Protein AF-A0A371JLS6-F1 (afdb_monomer_lite)

Secondary structure (DSSP, 8-state):
--SSSSHHHHHHHHHHHHHHHHHHHHHHHHHHHHHHHHHHHHHHHHHTTTSSTT--HHHHHHHHHHHHHHHHHHHHHHHHHHHHH-

pLDDT: mean 81.39, std 11.89, range [48.56, 94.06]

Structure (mmCIF, N/CA/C/O backbone):
data_AF-A0A371JLS6-F1
#
_entry.id   AF-A0A371JLS6-F1
#
loop_
_atom_site.group_PDB
_atom_site.id
_atom_site.type_symbol
_atom_site.label_atom_id
_atom_site.label_alt_id
_atom_site.label_comp_id
_atom_site.label_asym_id
_atom_s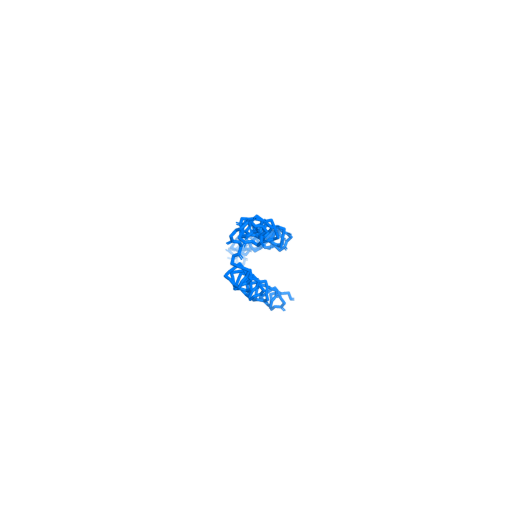ite.label_entity_id
_atom_site.label_seq_id
_atom_site.pdbx_PDB_ins_code
_atom_site.Cartn_x
_atom_site.Cartn_y
_atom_site.Cartn_z
_atom_site.occupancy
_atom_site.B_iso_or_equiv
_atom_site.auth_seq_id
_atom_site.auth_comp_id
_atom_site.auth_asym_id
_atom_site.auth_atom_id
_atom_site.pdbx_PDB_model_num
ATOM 1 N N . MET A 1 1 ? -21.337 13.189 48.192 1.00 48.56 1 MET A N 1
ATOM 2 C CA . MET A 1 1 ? -20.991 14.069 47.053 1.00 48.56 1 MET A CA 1
ATOM 3 C C . MET A 1 1 ? -19.543 13.819 46.628 1.00 48.56 1 MET A C 1
ATOM 5 O O . MET A 1 1 ? -18.681 14.621 46.941 1.00 48.56 1 MET A O 1
ATOM 9 N N . SER A 1 2 ? -19.244 12.684 45.985 1.00 56.28 2 SER A N 1
ATOM 10 C CA . SER A 1 2 ? -17.880 12.386 45.489 1.00 56.28 2 SER A CA 1
ATOM 11 C C . SER A 1 2 ? -17.881 11.420 44.290 1.00 56.28 2 SER A C 1
ATOM 13 O O . SER A 1 2 ? -16.971 10.615 44.139 1.00 56.28 2 SER A O 1
ATOM 15 N N . LEU A 1 3 ? -18.927 11.465 43.456 1.00 57.56 3 LEU A N 1
ATOM 16 C CA . LEU A 1 3 ? -19.058 10.610 42.263 1.00 57.56 3 LEU A CA 1
ATOM 17 C C . LEU A 1 3 ? -19.138 11.419 40.952 1.00 57.56 3 LEU A C 1
ATOM 19 O O . LEU A 1 3 ? -19.089 10.855 39.869 1.00 57.56 3 LEU A O 1
ATOM 23 N N . LEU A 1 4 ? -19.221 12.752 41.034 1.00 60.12 4 LEU A N 1
ATOM 24 C CA . LEU A 1 4 ? -19.408 13.641 39.878 1.00 60.12 4 LEU A CA 1
ATOM 25 C C . LEU A 1 4 ? -18.105 14.222 39.305 1.00 60.12 4 LEU A C 1
ATOM 27 O O . LEU A 1 4 ? -18.142 14.890 38.279 1.00 60.12 4 LEU A O 1
ATOM 31 N N . THR A 1 5 ? -16.953 13.967 39.925 1.00 61.12 5 THR A N 1
ATOM 32 C CA . THR A 1 5 ? -15.662 14.541 39.503 1.00 61.12 5 THR A CA 1
ATOM 33 C C . THR A 1 5 ? -14.838 13.634 38.582 1.00 61.12 5 THR A C 1
ATOM 35 O O . THR A 1 5 ? -13.828 14.086 38.056 1.00 61.12 5 THR A O 1
ATOM 38 N N . VAL A 1 6 ? -15.262 12.385 38.337 1.00 58.97 6 VAL A N 1
ATOM 39 C CA . VAL A 1 6 ? -14.514 11.399 37.516 1.00 58.97 6 VAL A CA 1
ATOM 40 C C . VAL A 1 6 ? -15.007 11.328 36.056 1.00 58.97 6 VAL A C 1
ATOM 42 O O . VAL A 1 6 ? -14.293 10.862 35.175 1.00 58.97 6 VAL A O 1
ATOM 45 N N . LEU A 1 7 ? -16.190 11.873 35.757 1.00 57.81 7 LEU A N 1
ATOM 46 C CA . LEU A 1 7 ? -16.805 11.815 34.423 1.00 57.81 7 LEU A CA 1
ATOM 47 C C . LEU A 1 7 ? -16.105 12.626 33.305 1.00 57.81 7 LEU A C 1
ATOM 49 O O . LEU A 1 7 ? -16.070 12.119 32.181 1.00 57.81 7 LEU A O 1
ATOM 53 N N . PRO A 1 8 ? -15.537 13.835 33.527 1.00 60.25 8 PRO A N 1
ATOM 54 C CA . PRO A 1 8 ? -15.001 14.618 32.410 1.00 60.25 8 PRO A CA 1
ATOM 55 C C . PRO A 1 8 ? -13.736 13.995 31.801 1.00 60.25 8 PRO A C 1
ATOM 57 O O . PRO A 1 8 ? -13.516 14.130 30.601 1.00 60.25 8 PRO A O 1
ATOM 60 N N . LEU A 1 9 ? -12.944 13.253 32.588 1.00 58.88 9 LEU A N 1
ATOM 61 C CA . LEU A 1 9 ? -11.738 12.586 32.087 1.00 58.88 9 LEU A CA 1
ATOM 62 C C . LEU A 1 9 ? -12.072 11.422 31.138 1.00 58.88 9 LEU A C 1
ATOM 64 O O . LEU A 1 9 ? -11.418 11.266 30.112 1.00 58.88 9 LEU A O 1
ATOM 68 N N . GLN A 1 10 ? -13.102 10.625 31.443 1.00 60.69 10 GLN A N 1
ATOM 69 C CA . GLN A 1 10 ? -13.504 9.490 30.600 1.00 60.69 10 GLN A CA 1
ATOM 70 C C . GLN A 1 10 ? -14.141 9.934 29.277 1.00 60.69 10 GLN A C 1
ATOM 72 O O . GLN A 1 10 ? -13.881 9.316 28.250 1.00 60.69 10 GLN A O 1
ATOM 77 N N . ALA A 1 11 ? -14.920 11.023 29.274 1.00 60.25 11 ALA A N 1
ATOM 78 C CA . ALA A 1 11 ? -15.501 11.574 28.045 1.00 60.25 11 ALA A CA 1
ATOM 79 C C . ALA A 1 11 ? -14.432 12.156 27.099 1.00 60.25 11 ALA A C 1
ATOM 81 O O . ALA A 1 11 ? -14.549 12.045 25.882 1.00 60.25 11 ALA A O 1
ATOM 82 N N . GLN A 1 12 ? -13.369 12.746 27.655 1.00 61.53 12 GLN A N 1
ATOM 83 C CA . GLN A 1 12 ? -12.271 13.305 26.866 1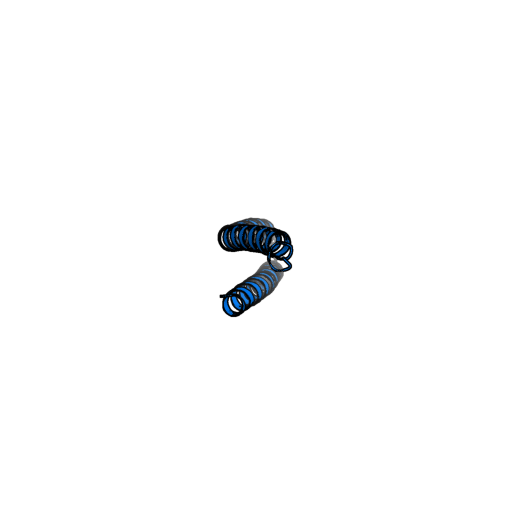.00 61.53 12 GLN A CA 1
ATOM 84 C C . GLN A 1 12 ? -11.339 12.218 26.305 1.00 61.53 12 GLN A C 1
ATOM 86 O O . GLN A 1 12 ? -10.844 12.365 25.193 1.00 61.53 12 GLN A O 1
ATOM 91 N N . ILE A 1 13 ? -11.136 11.116 27.037 1.00 68.06 13 ILE A N 1
ATOM 92 C CA . ILE A 1 13 ? -10.383 9.950 26.548 1.00 68.06 13 ILE A CA 1
ATOM 93 C C . ILE A 1 13 ? -11.167 9.217 25.449 1.00 68.06 13 ILE A C 1
ATOM 95 O O . ILE A 1 13 ? -10.585 8.921 24.410 1.00 68.06 13 ILE A O 1
ATOM 99 N N . GLY A 1 14 ? -12.479 9.011 25.625 1.00 77.94 14 GLY A N 1
ATOM 100 C CA . GLY A 1 14 ? -13.332 8.390 24.602 1.00 77.94 14 GLY A CA 1
ATOM 101 C C . GLY A 1 14 ? -13.353 9.175 23.287 1.00 77.94 14 GLY A C 1
ATOM 102 O O . GLY A 1 14 ? -13.173 8.597 22.224 1.00 77.94 14 GLY A O 1
ATOM 103 N N . GLY A 1 15 ? -13.436 10.510 23.348 1.00 84.12 15 GLY A N 1
ATOM 104 C CA . GLY A 1 15 ? -13.377 11.337 22.135 1.00 84.12 15 GLY A CA 1
ATOM 105 C C . GLY A 1 15 ? -12.036 11.267 21.386 1.00 84.12 15 GLY A C 1
ATOM 106 O O . GLY A 1 15 ? -12.004 11.397 20.161 1.00 84.12 15 GLY A O 1
ATOM 107 N N . ILE A 1 16 ? -10.921 11.044 22.094 1.00 85.06 16 ILE A N 1
ATOM 108 C CA . ILE A 1 16 ? -9.604 10.831 21.469 1.00 85.06 16 ILE A CA 1
ATOM 109 C C . ILE A 1 16 ? -9.531 9.435 20.847 1.00 85.06 16 ILE A C 1
ATOM 111 O O . ILE A 1 16 ? -9.033 9.306 19.732 1.00 85.06 16 ILE A O 1
ATOM 115 N N . GLU A 1 17 ? -10.033 8.409 21.535 1.00 86.94 17 GLU A N 1
ATOM 116 C CA . GLU A 1 17 ? -10.096 7.037 21.018 1.00 86.94 17 GLU A CA 1
ATOM 117 C C . GLU A 1 17 ? -10.901 6.967 19.713 1.00 86.94 17 GLU A C 1
ATOM 119 O O . GLU A 1 17 ? -10.402 6.441 18.718 1.00 86.94 17 GLU A O 1
ATOM 124 N N . ASP A 1 18 ? -12.073 7.604 19.671 1.00 88.69 18 ASP A N 1
ATOM 125 C CA . ASP A 1 18 ? -12.908 7.690 18.467 1.00 88.69 18 ASP A CA 1
ATOM 126 C C . ASP A 1 18 ? -12.178 8.397 17.313 1.00 88.69 18 ASP A C 1
ATOM 128 O O . ASP A 1 18 ? -12.168 7.908 16.182 1.00 88.69 18 ASP A O 1
ATOM 132 N N . SER A 1 19 ? -11.486 9.505 17.605 1.00 90.12 19 SER A N 1
ATOM 133 C CA . SER A 1 19 ? -10.699 10.243 16.604 1.00 90.12 19 SER A CA 1
ATOM 134 C C . SER A 1 19 ? -9.529 9.411 16.061 1.00 90.12 19 SER A C 1
ATOM 136 O O . SER A 1 19 ? -9.225 9.446 14.869 1.00 90.12 19 SER A O 1
ATOM 138 N N . VAL A 1 20 ? -8.849 8.654 16.928 1.00 88.56 20 VAL A N 1
ATOM 139 C CA . VAL A 1 20 ? -7.752 7.758 16.535 1.00 88.56 20 VAL A CA 1
ATOM 140 C C . VAL A 1 20 ? -8.277 6.612 15.671 1.00 88.56 20 VAL A C 1
ATOM 142 O O . VAL A 1 20 ? -7.635 6.269 14.677 1.00 88.56 20 VAL A O 1
ATOM 145 N N . ASN A 1 21 ? -9.444 6.059 16.001 1.00 89.19 21 ASN A N 1
ATOM 146 C CA . ASN A 1 21 ? -10.084 5.005 15.219 1.00 89.19 21 ASN A CA 1
ATOM 147 C C . ASN A 1 21 ? -10.492 5.501 13.823 1.00 89.19 21 ASN A C 1
ATOM 149 O O . ASN A 1 21 ? -10.163 4.849 12.835 1.00 89.19 21 ASN A O 1
ATOM 153 N N . GLU A 1 22 ? -11.089 6.692 13.710 1.00 92.12 22 GLU A N 1
ATOM 154 C CA . GLU A 1 22 ? -11.459 7.287 12.417 1.00 92.12 22 GLU A CA 1
ATOM 155 C C . GLU A 1 22 ? -10.233 7.543 11.519 1.00 92.12 22 GLU A C 1
ATOM 157 O O . GLU A 1 22 ? -10.237 7.240 10.318 1.00 92.12 22 GLU A O 1
ATOM 162 N N . ILE A 1 23 ? -9.138 8.045 12.103 1.00 90.88 23 ILE A N 1
ATOM 163 C CA . ILE A 1 23 ? -7.864 8.223 11.391 1.00 90.88 23 ILE A CA 1
ATOM 164 C C . ILE A 1 23 ? -7.291 6.865 10.970 1.00 90.88 23 ILE A C 1
ATOM 166 O O . ILE A 1 23 ? -6.841 6.717 9.833 1.00 90.88 23 ILE A O 1
ATOM 170 N N . SER A 1 24 ? -7.311 5.871 11.861 1.00 89.69 24 SER A N 1
ATOM 171 C CA . SER A 1 24 ? -6.840 4.511 11.579 1.00 89.69 24 SER A CA 1
ATOM 172 C C . SER A 1 24 ? -7.596 3.903 10.398 1.00 89.69 24 SER A C 1
ATOM 174 O O . SER A 1 24 ? -6.973 3.423 9.450 1.00 89.69 24 SER A O 1
ATOM 176 N N . ASP A 1 25 ? -8.924 4.009 10.384 1.00 91.62 25 ASP A N 1
ATOM 177 C CA . ASP A 1 25 ? -9.765 3.504 9.298 1.00 91.62 25 ASP A CA 1
ATOM 178 C C . ASP A 1 25 ? -9.517 4.243 7.982 1.00 91.62 25 ASP A C 1
ATOM 180 O O . ASP A 1 25 ? -9.371 3.617 6.927 1.00 91.62 25 ASP A O 1
ATOM 184 N N . THR A 1 26 ? -9.339 5.562 8.040 1.00 94.00 26 THR A N 1
ATOM 185 C CA . THR A 1 26 ? -8.947 6.360 6.872 1.00 94.00 26 THR A CA 1
ATOM 186 C C . THR A 1 26 ? -7.600 5.897 6.301 1.00 94.00 26 THR A C 1
ATOM 188 O O . THR A 1 26 ? -7.462 5.698 5.090 1.00 94.00 26 THR A O 1
ATOM 191 N N . ILE A 1 27 ? -6.600 5.667 7.159 1.00 90.81 27 ILE A N 1
ATOM 192 C CA . ILE A 1 27 ? -5.277 5.177 6.748 1.00 90.81 27 ILE A CA 1
ATOM 193 C C . ILE A 1 27 ? -5.385 3.779 6.131 1.00 90.81 27 ILE A C 1
ATOM 195 O O . ILE A 1 27 ? -4.765 3.534 5.096 1.00 90.81 27 ILE A O 1
ATOM 199 N N . ARG A 1 28 ? -6.182 2.874 6.712 1.00 89.69 28 ARG A N 1
ATOM 200 C CA . ARG A 1 28 ? -6.389 1.508 6.195 1.00 89.69 28 ARG A CA 1
ATOM 201 C C . ARG A 1 28 ? -6.923 1.505 4.762 1.00 89.69 28 ARG A C 1
ATOM 203 O O . ARG A 1 28 ? -6.511 0.661 3.969 1.00 89.69 28 ARG A O 1
ATOM 210 N N . VAL A 1 29 ? -7.783 2.462 4.412 1.00 91.12 29 VAL A N 1
ATOM 211 C CA . VAL A 1 29 ? -8.327 2.616 3.052 1.00 91.12 29 VAL A CA 1
ATOM 212 C C . VAL A 1 29 ? -7.309 3.244 2.095 1.00 91.12 29 VAL A C 1
ATOM 214 O O . VAL A 1 29 ? -7.154 2.787 0.962 1.00 91.12 29 VAL A O 1
ATOM 217 N N . ILE A 1 30 ? -6.599 4.289 2.529 1.00 93.06 30 ILE A N 1
ATOM 218 C CA . ILE A 1 30 ? -5.734 5.090 1.648 1.00 93.06 30 ILE A CA 1
ATOM 219 C C . ILE A 1 30 ? -4.356 4.447 1.428 1.00 93.06 30 ILE A C 1
ATOM 221 O O . ILE A 1 30 ? -3.793 4.547 0.334 1.00 93.06 30 ILE A O 1
ATOM 225 N N . PHE A 1 31 ? -3.795 3.782 2.439 1.00 91.62 31 PHE A N 1
ATOM 226 C CA . PHE A 1 31 ? -2.428 3.258 2.402 1.00 91.62 31 PHE A CA 1
ATOM 227 C C . PHE A 1 31 ? -2.157 2.310 1.217 1.00 91.62 31 PHE A C 1
ATOM 229 O O . PHE A 1 31 ? -1.177 2.544 0.502 1.00 91.62 31 PHE A O 1
ATOM 236 N N . PRO A 1 32 ? -3.012 1.307 0.920 1.00 89.19 32 PRO A N 1
ATOM 237 C CA . PRO A 1 32 ? -2.806 0.430 -0.234 1.00 89.19 32 PRO A CA 1
ATOM 238 C C . PRO A 1 32 ? -2.793 1.188 -1.568 1.00 89.19 32 PRO A C 1
ATOM 240 O O . PRO A 1 32 ? -2.028 0.843 -2.468 1.00 89.19 32 PRO A O 1
ATOM 243 N N . ILE A 1 33 ? -3.601 2.248 -1.687 1.00 92.50 33 ILE A N 1
ATOM 244 C CA . ILE A 1 33 ? -3.701 3.071 -2.899 1.00 92.50 33 ILE A CA 1
ATOM 245 C C . ILE A 1 33 ? -2.397 3.845 -3.112 1.00 92.50 33 ILE A C 1
ATOM 247 O O . ILE A 1 33 ? -1.811 3.782 -4.193 1.00 92.50 33 ILE A O 1
ATOM 251 N N . ILE A 1 34 ? -1.906 4.533 -2.075 1.00 92.25 34 ILE A N 1
ATOM 252 C CA . ILE A 1 34 ? -0.638 5.275 -2.139 1.00 92.25 34 ILE A CA 1
ATOM 253 C C . ILE A 1 34 ? 0.518 4.326 -2.463 1.00 92.25 34 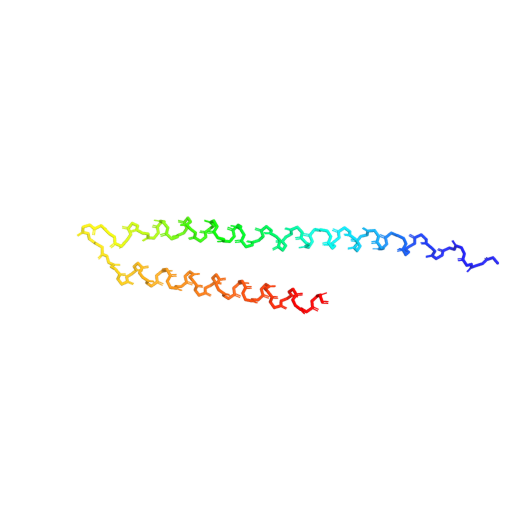ILE A C 1
ATOM 255 O O . ILE A 1 34 ? 1.338 4.622 -3.335 1.00 92.25 34 ILE A O 1
ATOM 259 N N . LEU A 1 35 ? 0.568 3.167 -1.804 1.00 90.19 35 LEU A N 1
ATOM 260 C CA . LEU A 1 35 ? 1.614 2.173 -2.024 1.00 90.19 35 LEU A CA 1
ATOM 261 C C . LEU A 1 35 ? 1.584 1.630 -3.461 1.00 90.19 35 LEU A C 1
ATOM 263 O O . LEU A 1 35 ? 2.638 1.505 -4.084 1.00 90.19 35 LEU A O 1
ATOM 267 N N . GLY A 1 36 ? 0.395 1.401 -4.025 1.00 89.88 36 GLY A N 1
ATOM 268 C CA . GLY A 1 36 ? 0.219 1.023 -5.428 1.00 89.88 36 GLY A CA 1
ATOM 269 C C . GLY A 1 36 ? 0.703 2.093 -6.412 1.00 89.88 36 GLY A C 1
ATOM 270 O O . GLY A 1 36 ? 1.394 1.772 -7.378 1.00 89.88 36 GLY A O 1
ATOM 271 N N . VAL A 1 37 ? 0.411 3.371 -6.154 1.00 94.00 37 VAL A N 1
ATOM 272 C CA . VAL A 1 37 ? 0.872 4.486 -7.001 1.00 94.00 37 VAL A CA 1
ATOM 273 C C . VAL A 1 37 ? 2.394 4.632 -6.946 1.00 94.00 37 VAL A C 1
ATOM 275 O O . VAL A 1 37 ? 3.036 4.736 -7.992 1.00 94.00 37 VAL A O 1
ATOM 278 N N . ILE A 1 38 ? 2.992 4.586 -5.752 1.00 90.44 38 ILE A N 1
ATOM 279 C CA . ILE A 1 38 ? 4.452 4.638 -5.587 1.00 90.44 38 ILE A CA 1
ATOM 280 C C . ILE A 1 38 ? 5.110 3.443 -6.286 1.00 90.44 38 ILE A C 1
ATOM 282 O O . ILE A 1 38 ? 6.117 3.615 -6.975 1.00 90.44 38 ILE A O 1
ATOM 286 N N . PHE A 1 39 ? 4.527 2.247 -6.160 1.00 88.62 39 PHE A N 1
ATOM 287 C CA . PHE A 1 39 ? 4.997 1.053 -6.855 1.00 88.62 39 PHE A CA 1
ATOM 288 C C . PHE A 1 39 ? 4.952 1.216 -8.371 1.00 88.62 39 PHE A C 1
ATOM 290 O O . PHE A 1 39 ? 5.939 0.923 -9.040 1.00 88.62 39 PHE A O 1
ATOM 297 N N . LEU A 1 40 ? 3.846 1.724 -8.916 1.00 89.12 40 LEU A N 1
ATOM 298 C CA . LEU A 1 40 ? 3.695 1.939 -10.351 1.00 89.12 40 LEU A CA 1
ATOM 299 C C . LEU A 1 40 ? 4.722 2.944 -10.879 1.00 89.12 40 LEU A C 1
ATOM 301 O O . LEU A 1 40 ? 5.399 2.672 -11.868 1.00 89.12 40 LEU A O 1
ATOM 305 N N . ILE A 1 41 ? 4.884 4.077 -10.194 1.00 90.19 41 ILE A N 1
ATOM 306 C CA . ILE A 1 41 ? 5.874 5.095 -10.554 1.00 90.19 41 ILE A CA 1
ATOM 307 C C . ILE A 1 41 ? 7.287 4.497 -10.498 1.00 90.19 41 ILE A C 1
ATOM 309 O O . ILE A 1 41 ? 8.042 4.604 -11.465 1.00 90.19 41 ILE A O 1
ATOM 313 N N . GLY A 1 42 ? 7.632 3.805 -9.409 1.00 86.12 42 GLY A N 1
ATOM 314 C CA . GLY A 1 42 ? 8.921 3.131 -9.256 1.00 86.12 42 GLY A CA 1
ATOM 315 C C . GLY A 1 42 ? 9.170 2.080 -10.340 1.00 86.12 42 GLY A C 1
ATOM 316 O O . GLY A 1 42 ? 10.269 2.008 -10.892 1.00 86.12 42 GLY A O 1
ATOM 317 N N . PHE A 1 43 ? 8.152 1.300 -10.702 1.00 84.50 43 PHE A N 1
ATOM 318 C CA . PHE A 1 43 ? 8.227 0.311 -11.772 1.00 84.50 43 PHE A CA 1
ATOM 319 C C . PHE A 1 43 ? 8.491 0.969 -13.131 1.00 84.50 43 PHE A C 1
ATOM 321 O O . PHE A 1 43 ? 9.412 0.556 -13.834 1.00 84.50 43 PHE A O 1
ATOM 328 N N . LEU A 1 44 ? 7.756 2.031 -13.476 1.00 86.06 44 LEU A N 1
ATOM 329 C CA . LEU A 1 44 ? 7.930 2.760 -14.736 1.00 86.06 44 LEU A CA 1
ATOM 330 C C . LEU A 1 44 ? 9.314 3.415 -14.847 1.00 86.06 44 LEU A C 1
ATOM 332 O O . LEU A 1 44 ? 9.943 3.330 -15.900 1.00 86.06 44 LEU A O 1
ATOM 336 N N . PHE A 1 45 ? 9.846 3.985 -13.761 1.00 83.31 45 PHE A N 1
ATOM 337 C CA . PHE A 1 45 ? 11.219 4.506 -13.746 1.00 83.31 45 PHE A CA 1
ATOM 338 C C . PHE A 1 45 ? 12.276 3.413 -13.955 1.00 83.31 45 PHE A C 1
ATOM 340 O O . PHE A 1 45 ? 13.311 3.664 -14.571 1.00 83.31 45 PHE A O 1
ATOM 347 N N . ASN A 1 46 ? 12.024 2.188 -13.488 1.00 79.19 46 ASN A N 1
ATOM 348 C CA . ASN A 1 46 ? 12.905 1.048 -13.749 1.00 79.19 46 ASN A CA 1
ATOM 349 C C . ASN A 1 46 ? 12.683 0.432 -15.141 1.00 79.19 46 ASN A C 1
ATOM 351 O O . ASN A 1 46 ? 13.589 -0.223 -15.657 1.00 79.19 46 ASN A O 1
ATOM 355 N N . ALA A 1 47 ? 11.537 0.682 -15.783 1.00 76.44 47 ALA A N 1
ATOM 356 C CA . ALA A 1 47 ? 11.221 0.134 -17.097 1.00 76.44 47 ALA A CA 1
ATOM 357 C C . ALA A 1 47 ? 12.110 0.665 -18.225 1.00 76.44 47 ALA A C 1
ATOM 359 O O . ALA A 1 47 ? 12.406 -0.066 -19.172 1.00 76.44 47 ALA A O 1
ATOM 360 N N . GLY A 1 48 ? 12.651 1.876 -18.071 1.00 69.88 48 GLY A N 1
ATOM 361 C CA . GLY A 1 48 ? 13.685 2.403 -18.965 1.00 69.88 48 GLY A CA 1
ATOM 362 C C . GLY A 1 48 ? 14.958 1.541 -19.020 1.00 69.88 48 GLY A C 1
ATOM 363 O O . GLY A 1 48 ? 15.681 1.585 -20.011 1.00 69.88 48 GLY A O 1
ATOM 364 N N . HIS A 1 49 ? 15.224 0.709 -18.004 1.00 69.88 49 HIS A N 1
ATOM 365 C CA . HIS A 1 49 ? 16.338 -0.246 -18.010 1.00 69.88 49 HIS A CA 1
ATOM 366 C C . HIS A 1 49 ? 16.000 -1.608 -18.643 1.00 69.88 49 HIS A C 1
ATOM 368 O O . HIS A 1 49 ? 16.917 -2.401 -18.850 1.00 69.88 49 HIS A O 1
ATOM 374 N N . PHE A 1 50 ? 14.727 -1.885 -18.965 1.00 69.50 50 PHE A N 1
ATOM 375 C CA . PHE A 1 50 ? 14.284 -3.155 -19.561 1.00 69.50 50 PHE A CA 1
ATOM 376 C C . PHE A 1 50 ? 14.292 -3.174 -21.089 1.00 69.50 50 PHE A C 1
ATOM 378 O O . PHE A 1 50 ? 14.570 -4.218 -21.666 1.00 69.50 50 PHE A O 1
ATOM 385 N N . PHE A 1 51 ? 13.965 -2.053 -21.737 1.00 70.25 51 PHE A N 1
ATOM 386 C CA . PHE A 1 51 ? 13.595 -2.047 -23.161 1.00 70.25 51 PHE A CA 1
ATOM 387 C C . PHE A 1 51 ? 14.468 -1.144 -24.053 1.00 70.25 51 PHE A C 1
ATOM 389 O O . PHE A 1 51 ? 14.136 -0.928 -25.213 1.00 70.25 51 PHE A O 1
ATOM 396 N N . GLY A 1 52 ? 15.571 -0.595 -23.534 1.00 71.25 52 GLY A N 1
ATOM 397 C CA . GLY A 1 52 ? 16.513 0.215 -24.319 1.00 71.25 52 GLY A CA 1
ATOM 398 C C . GLY A 1 52 ? 17.497 -0.608 -25.166 1.00 71.25 52 GLY A C 1
ATOM 399 O O . GLY A 1 52 ? 17.768 -1.767 -24.876 1.00 71.25 52 GLY A O 1
ATOM 400 N N . GLU A 1 53 ? 18.115 0.024 -26.166 1.00 66.94 53 GLU A N 1
ATOM 401 C CA . GLU A 1 53 ? 19.099 -0.587 -27.089 1.00 66.94 53 GLU A CA 1
ATOM 402 C C . GLU A 1 53 ? 20.383 -1.105 -26.384 1.00 66.94 53 GLU A C 1
ATOM 404 O O . GLU A 1 53 ? 21.136 -1.889 -26.948 1.00 66.94 53 GLU A O 1
ATOM 409 N N . ASN A 1 54 ? 20.588 -0.730 -25.110 1.00 68.56 54 ASN A N 1
ATOM 410 C CA . ASN A 1 54 ? 21.618 -1.243 -24.189 1.00 68.56 54 ASN A CA 1
ATOM 411 C C . ASN A 1 54 ? 21.005 -1.851 -22.903 1.00 68.56 54 ASN A C 1
ATOM 413 O O . ASN A 1 54 ? 21.556 -1.698 -21.810 1.00 68.56 54 ASN A O 1
ATOM 417 N N . ALA A 1 55 ? 19.812 -2.446 -22.985 1.00 71.69 55 ALA A N 1
ATOM 418 C CA . ALA A 1 55 ? 19.080 -2.917 -21.811 1.00 71.69 55 ALA A CA 1
ATOM 419 C C . ALA A 1 55 ? 19.809 -4.050 -21.071 1.00 71.69 55 ALA A C 1
ATOM 421 O O . ALA A 1 55 ? 19.902 -5.184 -21.539 1.00 71.69 55 ALA A O 1
ATOM 422 N N . ASP A 1 56 ? 20.253 -3.753 -19.850 1.00 77.81 56 ASP A N 1
ATOM 423 C CA . ASP A 1 56 ? 20.704 -4.755 -18.891 1.00 77.81 56 ASP A CA 1
ATOM 424 C C . ASP A 1 56 ? 19.491 -5.293 -18.120 1.00 77.81 56 ASP A C 1
ATOM 426 O O . ASP A 1 56 ? 19.157 -4.862 -17.008 1.00 77.81 56 ASP A O 1
ATOM 430 N N . MET A 1 57 ? 18.809 -6.250 -18.752 1.00 80.69 57 MET A N 1
ATOM 431 C CA . MET A 1 57 ? 17.597 -6.878 -18.225 1.00 80.69 57 MET A CA 1
ATOM 432 C C . MET A 1 57 ? 17.823 -7.476 -16.831 1.00 80.69 57 MET A C 1
ATOM 434 O O . MET A 1 57 ? 16.953 -7.385 -15.966 1.00 80.69 57 MET A O 1
ATOM 438 N N . LYS A 1 58 ? 19.013 -8.025 -16.56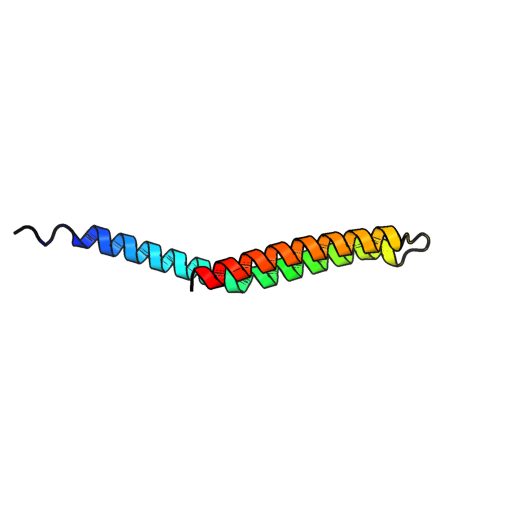0 1.00 85.00 58 LYS A N 1
ATOM 439 C CA . LYS A 1 58 ? 19.346 -8.609 -15.256 1.00 85.00 58 LYS A CA 1
ATOM 440 C C . LYS A 1 58 ? 19.346 -7.540 -14.163 1.00 85.00 58 LYS A C 1
ATOM 442 O O . LYS A 1 58 ? 18.779 -7.748 -13.085 1.00 85.00 58 LYS A O 1
ATOM 447 N N . ARG A 1 59 ? 19.934 -6.375 -14.443 1.00 82.06 59 ARG A N 1
ATOM 448 C CA . ARG A 1 59 ? 19.971 -5.237 -13.514 1.00 82.06 59 ARG A CA 1
ATOM 449 C C . ARG A 1 59 ? 18.591 -4.619 -13.292 1.00 82.06 59 ARG A C 1
ATOM 451 O O . ARG A 1 59 ? 18.259 -4.304 -12.149 1.00 82.06 59 ARG A O 1
ATOM 458 N N . GLY A 1 60 ? 17.780 -4.493 -14.343 1.00 81.44 60 GLY A N 1
ATOM 459 C CA . GLY A 1 60 ? 16.391 -4.037 -14.236 1.00 81.44 60 GLY A CA 1
ATOM 460 C C . GLY A 1 60 ? 15.534 -4.978 -13.383 1.00 81.44 60 GLY A C 1
ATOM 461 O O . GLY A 1 60 ? 14.866 -4.532 -12.448 1.00 81.44 60 GLY A O 1
ATOM 462 N N . ILE A 1 61 ? 15.611 -6.293 -13.640 1.00 85.81 61 ILE A N 1
ATOM 463 C CA . ILE A 1 61 ? 14.765 -7.293 -12.965 1.00 85.81 61 ILE A CA 1
ATOM 464 C C . ILE A 1 61 ? 15.120 -7.335 -11.480 1.00 85.81 61 ILE A C 1
ATOM 466 O O . ILE A 1 61 ? 14.232 -7.356 -10.633 1.00 85.81 61 ILE A O 1
ATOM 470 N N . THR A 1 62 ? 16.414 -7.283 -11.157 1.00 88.38 62 THR A N 1
ATOM 471 C CA . THR A 1 62 ? 16.891 -7.310 -9.768 1.00 88.38 62 THR A CA 1
ATOM 472 C C . THR A 1 62 ? 16.328 -6.137 -8.961 1.00 88.38 62 THR A C 1
ATOM 474 O O . THR A 1 62 ? 15.909 -6.319 -7.822 1.00 88.38 62 THR A O 1
ATOM 477 N N . ARG A 1 63 ? 16.253 -4.937 -9.549 1.00 85.62 63 ARG A N 1
ATOM 478 C CA . ARG A 1 63 ? 15.688 -3.756 -8.877 1.00 85.62 63 ARG A CA 1
ATOM 479 C C . ARG A 1 63 ? 14.192 -3.888 -8.626 1.00 85.62 63 ARG A C 1
ATOM 481 O O . ARG A 1 63 ? 13.743 -3.598 -7.521 1.00 85.62 63 ARG A O 1
ATOM 488 N N . VAL A 1 64 ? 13.438 -4.359 -9.620 1.00 85.69 64 VAL A N 1
ATOM 489 C CA . VAL A 1 64 ? 11.997 -4.607 -9.461 1.00 85.69 64 VAL A CA 1
ATOM 490 C C . VAL A 1 64 ? 11.749 -5.684 -8.409 1.00 85.69 64 VAL A C 1
ATOM 492 O O . VAL A 1 64 ? 10.909 -5.484 -7.541 1.00 85.69 64 VAL A O 1
ATOM 495 N N . LEU A 1 65 ? 12.512 -6.779 -8.420 1.00 88.75 65 LEU A N 1
ATOM 496 C CA . LEU A 1 65 ? 12.400 -7.843 -7.418 1.00 88.75 65 LEU A CA 1
ATOM 497 C C . LEU A 1 65 ? 12.632 -7.332 -5.996 1.00 88.75 65 LEU A C 1
ATOM 499 O O . LEU A 1 65 ? 11.846 -7.645 -5.106 1.00 88.75 65 LEU A O 1
ATOM 503 N N . VAL A 1 66 ? 13.671 -6.522 -5.781 1.00 90.00 66 VAL A N 1
ATOM 504 C CA . VAL A 1 66 ? 13.934 -5.907 -4.471 1.00 90.00 66 VAL A CA 1
ATOM 505 C C . VAL A 1 6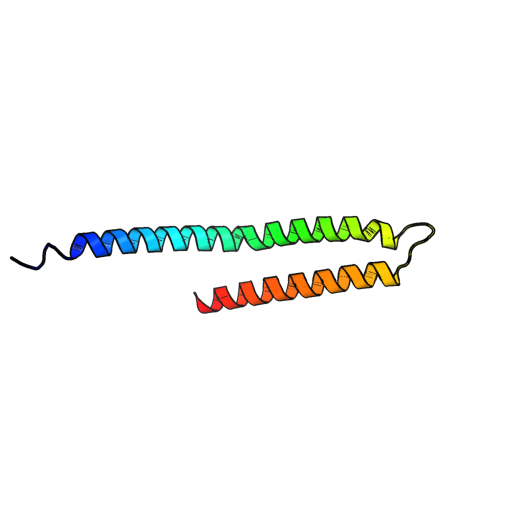6 ? 12.778 -4.994 -4.058 1.00 90.00 66 VAL A C 1
ATOM 507 O O . VAL A 1 66 ? 12.338 -5.045 -2.912 1.00 90.00 66 VAL A O 1
ATOM 510 N N . PHE A 1 67 ? 12.240 -4.203 -4.989 1.00 87.44 67 PHE A N 1
ATOM 511 C CA . PHE A 1 67 ? 11.113 -3.317 -4.711 1.00 87.44 67 PHE A CA 1
ATOM 512 C C . PHE A 1 67 ? 9.842 -4.093 -4.337 1.00 87.44 67 PHE A C 1
ATOM 514 O O . PHE A 1 67 ? 9.185 -3.759 -3.355 1.00 87.44 67 PHE A O 1
ATOM 521 N N . VAL A 1 68 ? 9.529 -5.166 -5.072 1.00 89.56 68 VAL A N 1
ATOM 522 C CA . VAL A 1 68 ? 8.404 -6.071 -4.787 1.00 89.56 68 VAL A CA 1
ATOM 523 C C . VAL A 1 68 ? 8.568 -6.735 -3.419 1.00 89.56 68 VAL A C 1
ATOM 525 O O . VAL A 1 68 ? 7.605 -6.793 -2.659 1.00 89.56 68 VAL A O 1
ATOM 528 N N . LEU A 1 69 ? 9.776 -7.190 -3.073 1.00 93.19 69 LEU A N 1
ATOM 529 C CA . LEU A 1 69 ? 10.072 -7.789 -1.767 1.00 93.19 69 LEU A CA 1
ATOM 530 C C . LEU A 1 69 ? 9.813 -6.812 -0.616 1.00 93.19 69 LEU A C 1
ATOM 532 O O . LEU A 1 69 ? 9.139 -7.166 0.349 1.00 93.19 69 LEU A O 1
ATOM 536 N N . ILE A 1 70 ? 10.315 -5.580 -0.731 1.00 92.06 70 ILE A N 1
ATOM 537 C CA . ILE A 1 70 ? 10.133 -4.547 0.296 1.00 92.06 70 ILE A CA 1
ATOM 538 C C . ILE A 1 70 ? 8.657 -4.155 0.399 1.00 92.06 70 ILE A C 1
ATOM 540 O O . ILE A 1 70 ? 8.105 -4.148 1.496 1.00 92.06 70 ILE A O 1
ATOM 544 N N . ALA A 1 71 ? 8.002 -3.875 -0.729 1.00 89.31 71 ALA A N 1
ATOM 545 C CA . ALA A 1 71 ? 6.587 -3.519 -0.761 1.00 89.31 71 ALA A CA 1
ATOM 546 C C . ALA A 1 71 ? 5.712 -4.631 -0.159 1.00 89.31 71 ALA A C 1
ATOM 548 O O . ALA A 1 71 ? 4.848 -4.352 0.668 1.00 89.31 71 ALA A O 1
ATOM 549 N N . GLY A 1 72 ? 5.983 -5.892 -0.506 1.00 91.50 72 GLY A N 1
ATOM 550 C CA . GLY A 1 72 ? 5.283 -7.052 0.040 1.00 91.50 72 GLY A CA 1
ATOM 551 C C . GLY A 1 72 ? 5.478 -7.212 1.548 1.00 91.50 72 GLY A C 1
ATOM 552 O O . GLY A 1 72 ? 4.503 -7.432 2.262 1.00 91.50 72 GLY A O 1
ATOM 553 N N . ALA A 1 73 ? 6.703 -7.040 2.054 1.00 94.06 73 ALA A N 1
ATOM 554 C CA . ALA A 1 73 ? 6.976 -7.085 3.490 1.00 94.06 73 ALA A CA 1
ATOM 555 C C . ALA A 1 73 ? 6.246 -5.964 4.246 1.00 94.06 73 ALA A C 1
ATOM 557 O O . ALA A 1 73 ? 5.628 -6.214 5.280 1.00 94.06 73 ALA A O 1
ATOM 558 N N . VAL A 1 74 ? 6.266 -4.744 3.705 1.00 91.38 74 VAL A N 1
ATOM 559 C CA . VAL A 1 74 ? 5.579 -3.587 4.289 1.00 91.38 74 VAL A CA 1
ATOM 560 C C . VAL A 1 74 ? 4.064 -3.813 4.331 1.00 91.38 74 VAL A C 1
ATOM 562 O O . VAL A 1 74 ? 3.458 -3.647 5.388 1.00 91.38 74 VAL A O 1
ATOM 565 N N . VAL A 1 75 ? 3.453 -4.247 3.223 1.00 90.56 75 VAL A N 1
ATOM 566 C CA . VAL A 1 75 ? 2.015 -4.566 3.167 1.00 90.56 75 VAL A CA 1
ATOM 567 C C . VAL A 1 75 ? 1.665 -5.720 4.110 1.00 90.56 75 VAL A C 1
ATOM 569 O O . VAL A 1 75 ? 0.651 -5.652 4.803 1.00 90.56 75 VAL A O 1
ATOM 572 N N . GLY A 1 76 ? 2.499 -6.760 4.179 1.00 91.25 76 GLY A N 1
ATOM 573 C CA . GLY A 1 76 ? 2.286 -7.917 5.049 1.00 91.25 76 GLY A CA 1
ATOM 574 C C . GLY A 1 76 ? 2.305 -7.552 6.532 1.00 91.25 76 GLY A C 1
ATOM 575 O O . GLY A 1 76 ? 1.383 -7.912 7.261 1.00 91.25 76 GLY A O 1
ATOM 576 N N . ILE A 1 77 ? 3.303 -6.776 6.968 1.00 91.50 77 ILE A N 1
ATOM 577 C CA . ILE A 1 77 ? 3.378 -6.272 8.346 1.00 91.50 77 ILE A CA 1
ATOM 578 C C . ILE A 1 77 ? 2.173 -5.380 8.644 1.00 91.50 77 ILE A C 1
ATOM 580 O O . ILE A 1 77 ? 1.520 -5.556 9.666 1.00 91.50 77 ILE A O 1
ATOM 584 N N . PHE A 1 78 ? 1.844 -4.454 7.744 1.00 88.00 78 PHE A N 1
ATOM 585 C CA . PHE A 1 78 ? 0.708 -3.555 7.923 1.00 88.00 78 PHE A CA 1
ATOM 586 C C . PHE A 1 78 ? -0.615 -4.322 8.082 1.00 88.00 78 PHE A C 1
ATOM 588 O O . PHE A 1 78 ? -1.375 -4.065 9.012 1.00 88.00 78 PHE A O 1
ATOM 595 N N . THR A 1 79 ? -0.852 -5.324 7.232 1.00 87.44 79 THR A N 1
ATOM 596 C CA . THR A 1 79 ? -2.046 -6.181 7.295 1.00 87.44 79 THR A CA 1
ATOM 597 C C . THR A 1 79 ? -2.090 -6.985 8.595 1.00 87.44 79 THR A C 1
ATOM 599 O O . THR A 1 79 ? -3.132 -7.044 9.244 1.00 87.44 79 THR A O 1
ATOM 602 N N . TYR A 1 80 ? -0.954 -7.553 9.013 1.00 90.31 80 TYR A N 1
ATOM 603 C CA . TYR A 1 80 ? -0.842 -8.290 10.272 1.00 90.31 80 TYR A CA 1
ATOM 604 C C . TYR A 1 80 ? -1.167 -7.413 11.490 1.00 90.31 80 TYR A C 1
ATOM 606 O O . TYR A 1 80 ? -1.899 -7.830 12.385 1.00 90.31 80 TYR A O 1
ATOM 614 N N . LEU A 1 81 ? -0.677 -6.172 11.512 1.00 86.94 81 LEU A N 1
ATOM 615 C CA . LEU A 1 81 ? -0.975 -5.236 12.595 1.00 86.94 81 LEU A CA 1
ATOM 616 C C . LEU A 1 81 ? -2.467 -4.884 12.657 1.00 86.94 81 LEU A C 1
ATOM 618 O O . LEU A 1 81 ? -3.013 -4.792 13.751 1.00 86.94 81 LEU A O 1
ATOM 622 N N . ILE A 1 82 ? -3.149 -4.751 11.515 1.00 83.69 82 ILE A N 1
ATOM 623 C CA . ILE A 1 82 ? -4.603 -4.524 11.490 1.00 83.69 82 ILE A CA 1
ATOM 624 C C . ILE A 1 82 ? -5.344 -5.701 12.124 1.00 83.69 82 ILE A C 1
ATOM 626 O O . ILE A 1 82 ? -6.218 -5.479 12.955 1.00 83.69 82 ILE A O 1
ATOM 630 N N . THR A 1 83 ? -4.966 -6.937 11.789 1.00 83.38 83 THR A N 1
ATOM 631 C CA 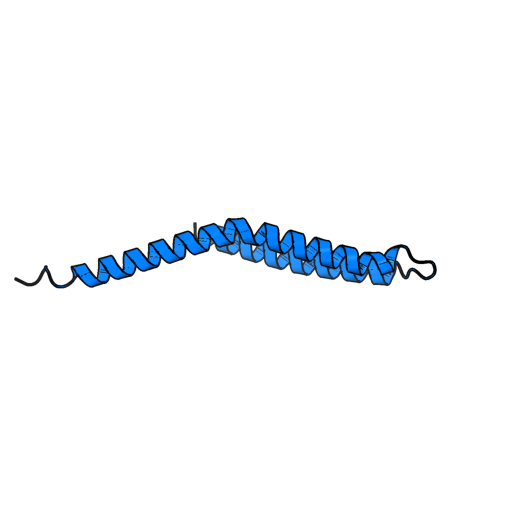. THR A 1 83 ? -5.613 -8.140 12.341 1.00 83.38 83 THR A CA 1
ATOM 632 C C . THR A 1 83 ? -5.395 -8.354 13.838 1.00 83.38 83 THR A C 1
ATOM 634 O O . THR A 1 83 ? -6.089 -9.173 14.421 1.00 83.38 83 THR A O 1
ATOM 637 N N . LEU A 1 84 ? -4.429 -7.669 14.459 1.00 83.44 84 LEU A N 1
ATOM 638 C CA . LEU A 1 84 ? -4.236 -7.698 15.914 1.00 83.44 84 LEU A CA 1
ATOM 639 C C . LEU A 1 84 ? -5.012 -6.600 16.648 1.00 83.44 84 LEU A C 1
ATOM 641 O O . LEU A 1 84 ? -5.206 -6.698 17.856 1.00 83.44 84 LEU A O 1
ATOM 645 N N . VAL A 1 85 ? -5.371 -5.529 15.939 1.00 68.88 85 VAL A N 1
ATOM 646 C CA . VAL A 1 85 ? -6.077 -4.369 16.500 1.00 68.88 85 VAL A CA 1
ATOM 647 C C . VAL A 1 85 ? -7.597 -4.523 16.376 1.00 68.88 85 VAL A C 1
ATOM 649 O O . VAL A 1 85 ? -8.320 -3.924 17.166 1.00 68.88 85 VAL A O 1
ATOM 652 N N . VAL A 1 86 ? -8.074 -5.294 15.392 1.00 59.56 86 VAL A N 1
ATOM 653 C CA . VAL A 1 86 ? -9.491 -5.660 15.191 1.00 59.56 86 VAL A CA 1
ATOM 654 C C . VAL A 1 86 ? -9.800 -6.968 15.906 1.00 59.56 86 VAL A C 1
ATOM 656 O O . VAL A 1 86 ? -10.869 -7.039 16.548 1.00 59.56 86 VAL A O 1
#

Foldseek 3Di:
DPDPPPPVVVVVVVVVVVVVVVVVVVCVVCVVVVLVVVLVVQLVVLVVLCDDPNRPNVVSVVSNVVSCVVSVVVVVVVVVVVVVVD

Sequence (86 aa):
MSLLTVLPLQAQIGGIEDSVNEISDTIRVIFPIILGVIFLIGFLFNAGHFFGENADMKRGITRVLVFVLIAGAVVGIFTYLITLVV

Organism: NCBI:txid2292706

Radius of gyration: 22.58 Å; chains: 1; bounding box: 43×23×74 Å